Protein AF-A0A2W6NZ61-F1 (afdb_monomer)

pLDDT: mean 74.56, std 14.32, range [41.16, 94.12]

Foldseek 3Di:
DDDDDDDDPDPDPPDDDDPLVVLLVVQVVVQVVVLVVVLVQQDAQDCADPPGRHHDDPSLQSQQWHKDQDRDDPVHSSNHIDIDGLDPNRPPRDPPDWDDPVCCVQPVDDTPDDDDPVPD

Mean predicted aligned error: 13.84 Å

Sequence (120 aa):
MATPFFHVDVQQPAEMRFNRARVRRAFVTIGQRHMRDARRLVMRRARSAPGENPGYQTGRLARSIGYMVPRASKKRAGFMTRIAPNQRNGKGNRMISGDFYPAFLFFGVRGGAKRRRSHH

Radius of gyration: 23.85 Å; Cα contacts (8 Å, |Δi|>4): 135; chains: 1; bounding box: 41×52×77 Å

Organism: Escherichia coli (NCBI:txid562)

Solvent-accessible surface area (backbone atoms only — not comparable to full-atom values): 7622 Å² total; per-residue (Å²): 134,86,79,89,77,87,83,80,86,72,85,73,70,97,67,91,78,76,62,57,71,61,53,35,54,54,40,48,54,53,28,55,52,53,37,52,52,57,28,53,59,34,55,41,86,48,89,54,58,92,94,52,62,57,38,42,82,85,55,59,67,37,41,15,40,9,37,45,62,56,71,65,50,102,92,34,84,26,86,53,62,48,72,39,67,56,23,94,66,12,51,85,53,56,79,82,81,70,77,60,68,67,52,39,75,76,65,70,52,61,88,89,69,76,91,52,89,85,72,120

Structure (mmCIF, N/CA/C/O backbone):
data_AF-A0A2W6NZ61-F1
#
_entry.id   AF-A0A2W6NZ61-F1
#
loop_
_atom_site.group_PDB
_atom_site.id
_atom_site.type_symbol
_atom_site.label_atom_id
_atom_site.label_alt_id
_atom_site.label_comp_id
_atom_site.label_asym_id
_atom_site.label_entity_id
_atom_site.label_seq_id
_atom_site.pdbx_PDB_ins_code
_atom_site.Cartn_x
_atom_site.Cartn_y
_atom_site.Cartn_z
_atom_site.occupancy
_atom_site.B_iso_or_equiv
_atom_site.auth_seq_id
_atom_site.auth_comp_id
_atom_site.auth_asym_id
_atom_site.auth_atom_id
_atom_site.pdbx_PDB_model_num
ATOM 1 N N . MET A 1 1 ? -12.821 -39.875 49.229 1.00 58.25 1 MET A N 1
ATOM 2 C CA . MET A 1 1 ? -12.080 -38.596 49.275 1.00 58.25 1 MET A CA 1
ATOM 3 C C . MET A 1 1 ? -12.562 -37.746 48.111 1.00 58.25 1 MET A C 1
ATOM 5 O O . MET A 1 1 ? -12.442 -38.202 46.984 1.00 58.25 1 MET A O 1
ATOM 9 N N . ALA A 1 2 ? -13.200 -36.600 48.363 1.00 69.19 2 ALA A N 1
ATOM 10 C CA . ALA A 1 2 ? -13.687 -35.725 47.295 1.00 69.19 2 ALA A CA 1
ATOM 11 C C . ALA A 1 2 ? -12.520 -34.886 46.753 1.00 69.19 2 ALA A C 1
ATOM 13 O O . ALA A 1 2 ? -11.833 -34.214 47.519 1.00 69.19 2 ALA A O 1
ATOM 14 N N . THR A 1 3 ? -12.269 -34.961 45.449 1.00 73.31 3 THR A N 1
ATOM 15 C CA . THR A 1 3 ? -11.265 -34.137 44.766 1.00 73.31 3 THR A CA 1
ATOM 16 C C . THR A 1 3 ? -11.708 -32.671 44.773 1.00 73.31 3 THR A C 1
ATOM 18 O O . THR A 1 3 ? -12.823 -32.395 44.324 1.00 73.31 3 THR A O 1
ATOM 21 N N . PRO A 1 4 ? -10.880 -31.725 45.251 1.00 75.81 4 PRO A N 1
ATOM 22 C CA . PRO A 1 4 ? -11.233 -30.312 45.220 1.00 75.81 4 PRO A CA 1
ATOM 23 C C . PRO A 1 4 ? -11.315 -29.833 43.765 1.00 75.81 4 PRO A C 1
ATOM 25 O O . PRO A 1 4 ? -10.355 -29.953 43.004 1.00 75.81 4 PRO A O 1
ATOM 28 N N . PHE A 1 5 ? -12.476 -29.304 43.380 1.00 77.62 5 PHE A N 1
ATOM 29 C CA . PHE A 1 5 ? -12.735 -28.739 42.059 1.00 77.62 5 PHE A CA 1
ATOM 30 C C . PHE A 1 5 ? -12.855 -27.219 42.183 1.00 77.62 5 PHE A C 1
ATOM 32 O O . PHE A 1 5 ? -13.748 -26.716 42.862 1.00 77.62 5 PHE A O 1
ATOM 39 N N . PHE A 1 6 ? -11.948 -26.489 41.535 1.00 79.12 6 PHE A N 1
ATOM 40 C CA . PHE A 1 6 ? -12.032 -25.035 41.418 1.00 79.12 6 PHE A CA 1
ATOM 41 C C . PHE A 1 6 ? -12.819 -24.683 40.156 1.00 79.12 6 PHE A C 1
ATOM 43 O O . PHE A 1 6 ? -12.318 -24.832 39.042 1.00 79.12 6 PHE A O 1
ATOM 50 N N . HIS A 1 7 ? -14.052 -24.212 40.335 1.00 77.25 7 HIS A N 1
ATOM 51 C CA . HIS A 1 7 ? -14.821 -23.603 39.257 1.00 77.25 7 HIS A CA 1
ATOM 52 C C . HIS A 1 7 ? -14.454 -22.121 39.162 1.00 77.25 7 HIS A C 1
ATOM 54 O O . HIS A 1 7 ? -14.557 -21.393 40.147 1.00 77.25 7 HIS A O 1
ATOM 60 N N . VAL A 1 8 ? -13.991 -21.681 37.992 1.00 81.62 8 VAL A N 1
ATOM 61 C CA . VAL A 1 8 ? -13.740 -20.263 37.720 1.00 81.62 8 VAL A CA 1
ATOM 62 C C . VAL A 1 8 ? -14.831 -19.772 36.781 1.00 81.62 8 VAL A C 1
ATOM 64 O O . VAL A 1 8 ? -14.804 -20.066 35.585 1.00 81.62 8 VAL A O 1
ATOM 67 N N . ASP A 1 9 ? -15.769 -19.005 37.327 1.00 78.25 9 ASP A N 1
ATOM 68 C CA 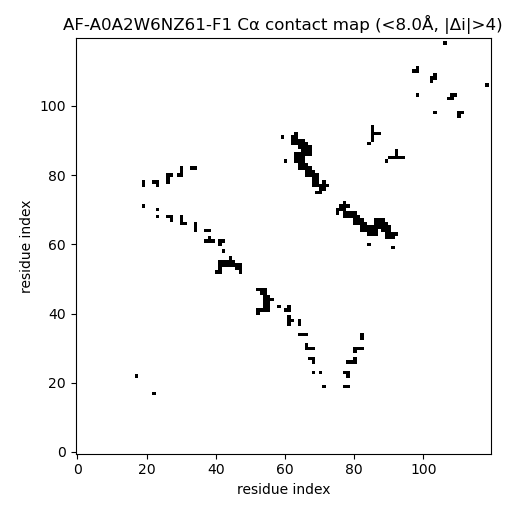. ASP A 1 9 ? -16.781 -18.297 36.552 1.00 78.25 9 ASP A CA 1
ATOM 69 C C . ASP A 1 9 ? -16.136 -17.117 35.824 1.00 78.25 9 ASP A C 1
ATOM 71 O O . ASP A 1 9 ? -15.969 -16.017 36.355 1.00 78.25 9 ASP A O 1
ATOM 75 N N . VAL A 1 10 ? -15.733 -17.343 34.576 1.00 78.12 10 VAL A N 1
ATOM 76 C CA . VAL A 1 10 ? -15.286 -16.256 33.708 1.00 78.12 10 VAL A CA 1
ATOM 77 C C . VAL A 1 10 ? -16.528 -15.543 33.184 1.00 78.12 10 VAL A C 1
ATOM 79 O O . VAL A 1 10 ? -17.217 -16.058 32.303 1.00 78.12 10 VAL A O 1
ATOM 82 N N . GLN A 1 11 ? -16.801 -14.338 33.690 1.00 74.31 11 GLN A N 1
ATOM 83 C CA . GLN A 1 11 ? -17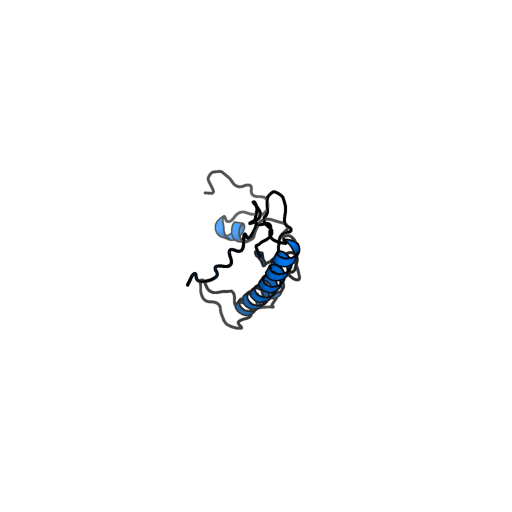.809 -13.456 33.099 1.00 74.31 11 GLN A CA 1
ATOM 84 C C . GLN A 1 11 ? -17.379 -13.090 31.675 1.00 74.31 11 GLN A C 1
ATOM 86 O O . GLN A 1 11 ? -16.555 -12.197 31.459 1.00 74.31 11 GLN A O 1
ATOM 91 N N . GLN A 1 12 ? -17.912 -13.810 30.687 1.00 73.12 12 GLN A N 1
ATOM 92 C CA . GLN A 1 12 ? -17.682 -13.480 29.290 1.00 73.12 12 GLN A CA 1
ATOM 93 C C . GLN A 1 12 ? -18.462 -12.207 28.952 1.00 73.12 12 GLN A C 1
ATOM 95 O O . GLN A 1 12 ? -19.680 -12.164 29.136 1.00 73.12 12 GLN A O 1
ATOM 100 N N . PRO A 1 13 ? -17.794 -11.152 28.459 1.00 77.06 13 PRO A N 1
ATOM 101 C CA . PRO A 1 13 ? -18.501 -9.970 28.005 1.00 77.06 13 PRO A CA 1
ATOM 102 C C . PRO A 1 13 ? -19.409 -10.340 26.828 1.00 77.06 13 PRO A C 1
ATOM 104 O O . PRO A 1 13 ? -18.989 -11.052 25.918 1.00 77.06 13 PRO A O 1
ATOM 107 N N . ALA A 1 14 ? -20.631 -9.800 26.820 1.00 77.12 14 ALA A N 1
ATOM 108 C CA . ALA A 1 14 ? -21.622 -10.049 25.768 1.00 77.12 14 ALA A CA 1
ATOM 109 C C . ALA A 1 14 ? -21.129 -9.664 24.357 1.00 77.12 14 ALA A C 1
ATOM 111 O O . ALA A 1 14 ? -21.621 -10.190 23.363 1.00 77.12 14 ALA A O 1
ATOM 112 N N . GLU A 1 15 ? -20.139 -8.766 24.259 1.00 78.25 15 GLU A N 1
ATOM 113 C CA . GLU A 1 15 ? -19.535 -8.359 22.993 1.00 78.25 15 GLU A CA 1
ATOM 114 C C . GLU A 1 15 ? -18.004 -8.337 23.045 1.00 78.25 15 GLU A C 1
ATOM 116 O O . GLU A 1 15 ? -17.380 -7.677 23.882 1.00 78.25 15 GLU A O 1
ATOM 121 N N . MET A 1 16 ? -17.378 -8.968 22.050 1.00 75.00 16 MET A N 1
ATOM 122 C CA . MET A 1 16 ? -15.937 -8.890 21.833 1.00 75.00 16 MET A CA 1
ATOM 123 C C . MET A 1 16 ? -15.583 -7.616 21.051 1.00 75.00 16 MET A C 1
ATOM 125 O O . MET A 1 16 ? -15.787 -7.519 19.838 1.00 75.00 16 MET A O 1
ATOM 129 N N . ARG A 1 17 ? -15.021 -6.609 21.732 1.00 78.00 17 ARG A N 1
ATOM 130 C CA . ARG A 1 17 ? -14.624 -5.335 21.103 1.00 78.00 17 ARG A CA 1
ATOM 131 C C . ARG A 1 17 ? -13.111 -5.253 20.930 1.00 78.00 17 ARG A C 1
ATOM 133 O O . ARG A 1 17 ? -12.363 -5.048 21.881 1.00 78.00 17 ARG A O 1
ATOM 140 N N . PHE A 1 18 ? -12.641 -5.329 19.687 1.00 79.81 18 PHE A N 1
ATOM 141 C CA . PHE A 1 18 ? -11.226 -5.108 19.387 1.00 79.81 18 PHE A CA 1
ATOM 142 C C . PHE A 1 18 ? -10.806 -3.657 19.640 1.00 79.81 18 PHE A C 1
ATOM 144 O O . PHE A 1 18 ? -11.475 -2.712 19.205 1.00 79.81 18 PHE A O 1
ATOM 151 N N . ASN A 1 19 ? -9.620 -3.465 20.225 1.00 86.94 19 ASN A N 1
ATOM 152 C CA . ASN A 1 19 ? -8.969 -2.159 20.243 1.00 86.94 19 ASN A CA 1
ATOM 153 C C . ASN A 1 19 ? -8.523 -1.789 18.818 1.00 86.94 19 ASN A C 1
ATOM 155 O O . ASN A 1 19 ? -7.427 -2.128 18.363 1.00 86.94 19 ASN A O 1
ATOM 159 N N . ARG A 1 20 ? -9.392 -1.068 18.104 1.00 83.56 20 ARG A N 1
ATOM 160 C CA . ARG A 1 20 ? -9.212 -0.727 16.685 1.00 83.56 20 ARG A CA 1
ATOM 161 C C . ARG A 1 20 ? -7.935 0.067 16.422 1.00 83.56 20 ARG A C 1
ATOM 163 O O . ARG A 1 20 ? -7.326 -0.100 15.370 1.00 83.56 20 ARG A O 1
ATOM 170 N N . ALA A 1 21 ? -7.502 0.903 17.367 1.00 84.19 21 ALA A N 1
ATOM 171 C CA . ALA A 1 21 ? -6.263 1.663 17.235 1.00 84.19 21 ALA A CA 1
ATOM 172 C C . ALA A 1 21 ? -5.033 0.743 17.264 1.00 84.19 21 ALA A C 1
ATOM 174 O O . ALA A 1 21 ? -4.144 0.895 16.424 1.00 84.19 21 ALA A O 1
ATOM 175 N N . ARG A 1 22 ? -5.006 -0.235 18.180 1.00 87.56 22 ARG A N 1
ATOM 176 C CA . ARG A 1 22 ? -3.942 -1.249 18.249 1.00 87.56 22 ARG A CA 1
ATOM 177 C C . ARG A 1 22 ? -3.926 -2.131 17.006 1.00 87.56 22 ARG A C 1
ATOM 179 O O . ARG A 1 22 ? -2.882 -2.252 16.373 1.00 87.56 22 ARG A O 1
ATOM 186 N N . VAL A 1 23 ? -5.081 -2.653 16.596 1.00 86.38 23 VAL A N 1
ATOM 187 C CA . VAL A 1 23 ? -5.183 -3.490 15.391 1.00 86.38 23 VAL A CA 1
ATOM 188 C C . VAL A 1 23 ? -4.729 -2.712 14.153 1.00 86.38 23 VAL A C 1
ATOM 190 O O . VAL A 1 23 ? -3.909 -3.195 13.377 1.00 86.38 23 VAL A O 1
ATOM 193 N N . ARG A 1 24 ? -5.148 -1.449 14.007 1.00 86.56 24 ARG A N 1
ATOM 194 C CA . ARG A 1 24 ? -4.709 -0.593 12.897 1.00 86.56 24 ARG A CA 1
ATOM 195 C C . ARG A 1 24 ? -3.186 -0.445 12.831 1.00 86.56 24 ARG A C 1
ATOM 197 O O . ARG A 1 24 ? -2.643 -0.412 11.730 1.00 86.56 24 ARG A O 1
ATOM 204 N N . ARG A 1 25 ? -2.487 -0.336 13.969 1.00 89.12 25 ARG A N 1
ATOM 205 C CA . ARG A 1 25 ? -1.012 -0.262 13.986 1.00 89.12 25 ARG A CA 1
ATOM 206 C C . ARG A 1 25 ? -0.390 -1.525 13.384 1.00 89.12 25 ARG A C 1
ATOM 208 O O . ARG A 1 25 ? 0.507 -1.396 12.560 1.00 89.12 25 ARG A O 1
ATOM 215 N N . ALA A 1 26 ? -0.922 -2.708 13.696 1.00 91.31 26 ALA A N 1
ATOM 216 C CA . ALA A 1 26 ? -0.470 -3.958 13.084 1.00 91.31 26 ALA A CA 1
ATOM 217 C C . ALA A 1 26 ? -0.686 -3.966 11.557 1.00 91.31 26 ALA A C 1
ATOM 219 O O . ALA A 1 26 ? 0.235 -4.272 10.801 1.00 91.31 26 ALA A O 1
ATOM 220 N N . PHE A 1 27 ? -1.857 -3.524 11.081 1.00 88.88 27 PHE A N 1
ATOM 221 C CA . PHE A 1 27 ? -2.137 -3.413 9.641 1.00 88.88 27 PHE A CA 1
ATOM 222 C C . PHE A 1 27 ? -1.236 -2.407 8.916 1.00 88.88 27 PHE A C 1
ATOM 224 O O . PHE A 1 27 ? -0.900 -2.612 7.748 1.00 88.88 27 PHE A O 1
ATOM 231 N N . VAL A 1 28 ? -0.809 -1.335 9.591 1.00 89.81 28 VAL A N 1
ATOM 232 C CA . VAL A 1 28 ? 0.181 -0.396 9.043 1.00 89.81 28 VAL A CA 1
ATOM 233 C C . VAL A 1 28 ? 1.512 -1.106 8.803 1.00 89.81 28 VAL A C 1
ATOM 235 O O . VAL A 1 28 ? 2.052 -0.994 7.704 1.00 89.81 28 VAL A O 1
ATOM 238 N N . THR A 1 29 ? 2.003 -1.883 9.768 1.00 92.56 29 THR A N 1
ATOM 239 C CA . THR A 1 29 ? 3.243 -2.663 9.624 1.00 92.56 29 THR A CA 1
ATOM 240 C C . THR A 1 29 ? 3.142 -3.686 8.490 1.00 92.56 29 THR A C 1
ATOM 242 O O . THR A 1 29 ? 4.025 -3.757 7.633 1.00 92.56 29 THR A O 1
ATOM 245 N N . ILE A 1 30 ? 2.027 -4.419 8.420 1.00 91.38 30 ILE A N 1
ATOM 246 C CA . ILE A 1 30 ? 1.731 -5.363 7.329 1.00 91.38 30 ILE A CA 1
ATOM 247 C C . ILE A 1 30 ? 1.736 -4.635 5.975 1.00 91.38 30 ILE A C 1
ATOM 249 O O . ILE A 1 30 ? 2.359 -5.084 5.014 1.00 91.38 30 ILE A O 1
ATOM 253 N N . GLY A 1 31 ? 1.113 -3.458 5.912 1.00 90.00 31 GLY A N 1
ATOM 254 C CA . GLY A 1 31 ? 1.096 -2.606 4.727 1.00 90.00 31 GLY A CA 1
ATOM 255 C C . GLY A 1 31 ? 2.469 -2.171 4.250 1.00 90.00 31 GLY A C 1
ATOM 256 O O . GLY A 1 31 ? 2.748 -2.213 3.054 1.00 90.00 31 GLY A O 1
ATOM 257 N N . GLN A 1 32 ? 3.337 -1.774 5.178 1.00 90.69 32 GLN A N 1
ATOM 258 C CA . GLN A 1 32 ? 4.711 -1.393 4.866 1.00 90.69 32 GLN A CA 1
ATOM 259 C C . GLN A 1 32 ? 5.505 -2.566 4.286 1.00 90.69 32 GLN A C 1
ATOM 261 O O . GLN A 1 32 ? 6.236 -2.376 3.310 1.00 90.69 32 GLN A O 1
ATOM 266 N N . ARG A 1 33 ? 5.336 -3.769 4.853 1.00 94.12 33 ARG A N 1
ATOM 267 C CA . ARG A 1 33 ? 5.995 -4.992 4.378 1.00 94.12 33 ARG A CA 1
ATOM 268 C C . ARG A 1 33 ? 5.555 -5.339 2.959 1.00 94.12 33 ARG A C 1
ATOM 270 O O . ARG A 1 33 ? 6.383 -5.348 2.056 1.00 94.12 33 ARG A O 1
ATOM 277 N N . HIS A 1 34 ? 4.256 -5.486 2.728 1.00 91.50 34 HIS A N 1
ATOM 278 C CA . HIS A 1 34 ? 3.760 -5.823 1.395 1.00 91.50 34 HIS A CA 1
ATOM 279 C C . HIS A 1 34 ? 3.998 -4.713 0.362 1.00 91.50 34 HIS A C 1
ATOM 281 O O . HIS A 1 34 ? 4.210 -5.009 -0.808 1.00 91.50 34 HIS A O 1
ATOM 287 N N . MET A 1 35 ? 4.016 -3.434 0.760 1.00 90.56 35 MET A N 1
ATOM 288 C CA . MET A 1 35 ? 4.438 -2.349 -0.136 1.00 90.56 35 MET A CA 1
ATOM 289 C C . MET A 1 35 ? 5.887 -2.555 -0.591 1.00 90.56 35 MET A C 1
ATOM 291 O O . MET A 1 35 ? 6.186 -2.373 -1.769 1.00 90.56 35 MET A O 1
ATOM 295 N N . ARG A 1 36 ? 6.796 -2.916 0.323 1.00 91.44 36 ARG A N 1
ATOM 296 C CA . ARG A 1 36 ? 8.198 -3.207 -0.008 1.00 91.44 36 ARG A CA 1
ATOM 297 C C . ARG A 1 36 ? 8.296 -4.380 -0.982 1.00 91.44 36 ARG A C 1
ATOM 299 O O . ARG A 1 36 ? 9.020 -4.271 -1.970 1.00 91.44 36 ARG A O 1
ATOM 306 N N . ASP A 1 37 ? 7.537 -5.441 -0.736 1.00 93.06 37 ASP A N 1
ATOM 307 C CA . ASP A 1 37 ? 7.529 -6.636 -1.582 1.00 93.06 37 ASP A CA 1
ATOM 308 C C . ASP A 1 37 ? 6.965 -6.326 -2.978 1.00 93.06 37 ASP A C 1
ATOM 310 O O . ASP A 1 37 ? 7.605 -6.619 -3.986 1.00 93.06 37 ASP A O 1
ATOM 314 N N . ALA A 1 38 ? 5.843 -5.604 -3.057 1.00 89.62 38 ALA A N 1
ATOM 315 C CA . ALA A 1 38 ? 5.259 -5.151 -4.319 1.00 89.62 38 ALA A CA 1
ATOM 316 C C . ALA A 1 38 ? 6.215 -4.252 -5.118 1.00 89.62 38 ALA A C 1
ATOM 318 O O . ALA A 1 38 ? 6.340 -4.388 -6.333 1.00 89.62 38 ALA A O 1
ATOM 319 N N . ARG A 1 39 ? 6.942 -3.350 -4.443 1.00 90.19 39 ARG A N 1
ATOM 320 C CA . ARG A 1 39 ? 7.985 -2.538 -5.086 1.00 90.19 39 ARG A CA 1
ATOM 321 C C . ARG A 1 39 ? 9.111 -3.399 -5.640 1.00 90.19 39 ARG A C 1
ATOM 323 O O . ARG A 1 39 ? 9.597 -3.108 -6.725 1.00 90.19 39 ARG A O 1
ATOM 330 N N . ARG A 1 40 ? 9.532 -4.435 -4.913 1.00 91.25 40 ARG A N 1
ATOM 331 C CA . ARG A 1 40 ? 10.588 -5.351 -5.359 1.00 91.25 40 ARG A CA 1
ATOM 332 C C . ARG A 1 40 ? 10.182 -6.096 -6.633 1.00 91.25 40 ARG A C 1
ATOM 334 O O . ARG A 1 40 ? 11.008 -6.197 -7.535 1.00 91.25 40 ARG A O 1
ATOM 341 N N . LEU A 1 41 ? 8.921 -6.523 -6.743 1.00 88.44 41 LEU A N 1
ATOM 342 C CA . LEU A 1 41 ? 8.402 -7.218 -7.930 1.00 88.44 41 LEU A CA 1
ATOM 343 C C . LEU A 1 41 ? 8.540 -6.394 -9.221 1.00 88.44 41 LEU A C 1
ATOM 345 O O . LEU A 1 41 ? 8.905 -6.938 -10.256 1.00 88.44 41 LEU A O 1
ATOM 349 N N . VAL A 1 42 ? 8.318 -5.078 -9.153 1.00 87.06 42 VAL A N 1
ATOM 350 C CA . VAL A 1 42 ? 8.419 -4.163 -10.311 1.00 87.06 42 VAL A CA 1
ATOM 351 C C . VAL A 1 42 ? 9.811 -3.533 -10.484 1.00 87.06 42 VAL A C 1
ATOM 353 O O . VAL A 1 42 ? 10.005 -2.644 -11.313 1.00 87.06 42 VAL A O 1
ATOM 356 N N . MET A 1 43 ? 10.789 -3.942 -9.668 1.00 87.44 43 MET A N 1
ATOM 357 C CA . MET A 1 43 ? 12.186 -3.492 -9.758 1.00 87.44 43 MET A CA 1
ATOM 358 C C . MET A 1 43 ? 13.110 -4.510 -10.446 1.00 87.44 43 MET A C 1
ATOM 360 O O . MET A 1 43 ? 14.318 -4.283 -10.519 1.00 87.44 43 MET A O 1
ATOM 364 N N . ARG A 1 44 ? 12.565 -5.602 -10.998 1.00 87.75 44 ARG A N 1
ATOM 365 C CA . ARG A 1 44 ? 13.333 -6.595 -11.763 1.00 87.75 44 ARG A CA 1
ATOM 366 C C . ARG A 1 44 ? 13.891 -5.966 -13.048 1.00 87.75 44 ARG A C 1
ATOM 368 O O . ARG A 1 44 ? 13.125 -5.510 -13.893 1.00 87.75 44 ARG A O 1
ATOM 375 N N . ARG A 1 45 ? 15.218 -5.964 -13.223 1.00 84.00 45 ARG A N 1
ATOM 376 C CA . ARG A 1 45 ? 15.908 -5.472 -14.435 1.00 84.00 45 ARG A CA 1
ATOM 377 C C . ARG A 1 45 ? 15.930 -6.542 -15.532 1.00 84.00 45 ARG A C 1
ATOM 379 O O . ARG A 1 45 ? 16.971 -7.111 -15.828 1.00 84.00 45 ARG A O 1
ATOM 386 N N . ALA A 1 46 ? 14.766 -6.840 -16.094 1.00 81.75 46 ALA A N 1
ATOM 387 C CA . ALA A 1 46 ? 14.616 -7.774 -17.206 1.00 81.75 46 ALA A CA 1
ATOM 388 C C . ALA A 1 46 ? 13.459 -7.332 -18.111 1.00 81.75 46 ALA A C 1
ATOM 390 O O . ALA A 1 46 ? 12.605 -6.549 -17.685 1.00 81.75 46 ALA A O 1
ATOM 391 N N . ARG A 1 47 ? 13.409 -7.856 -19.343 1.00 79.62 47 ARG A N 1
ATOM 392 C CA . ARG A 1 47 ? 12.209 -7.746 -20.185 1.00 79.62 47 ARG A CA 1
ATOM 393 C C . ARG A 1 47 ? 11.056 -8.479 -19.486 1.00 79.62 47 ARG A C 1
ATOM 395 O O . ARG A 1 47 ? 11.261 -9.550 -18.921 1.00 79.62 47 ARG A O 1
ATOM 402 N N . SER A 1 48 ? 9.874 -7.871 -19.453 1.00 82.94 48 SER A N 1
ATOM 403 C CA . SER A 1 48 ? 8.658 -8.502 -18.929 1.00 82.94 48 SER A CA 1
ATOM 404 C C . SER A 1 48 ? 7.990 -9.322 -20.025 1.00 82.94 48 SER A C 1
ATOM 406 O O . SER A 1 48 ? 7.802 -8.806 -21.128 1.00 82.94 48 SER A O 1
ATOM 408 N N . ALA A 1 49 ? 7.618 -10.562 -19.720 1.00 82.56 49 ALA A N 1
ATOM 409 C CA . ALA A 1 49 ? 6.777 -11.373 -20.589 1.00 82.56 49 ALA A CA 1
ATOM 410 C C . ALA A 1 49 ? 5.289 -10.977 -20.449 1.00 82.56 49 ALA A C 1
ATOM 412 O O . ALA A 1 49 ? 4.913 -10.306 -19.479 1.00 82.56 49 ALA A O 1
ATOM 413 N N . PRO A 1 50 ? 4.420 -11.368 -21.399 1.00 81.56 50 PRO A N 1
ATO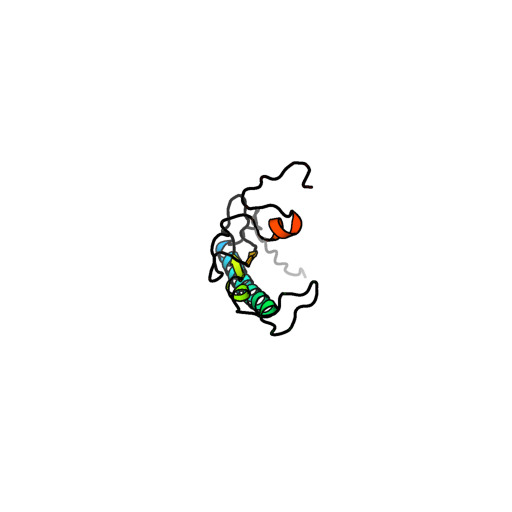M 414 C CA . PRO A 1 50 ? 2.979 -11.167 -21.270 1.00 81.56 50 PRO A CA 1
ATOM 415 C C . PRO A 1 50 ? 2.442 -11.756 -19.956 1.00 81.56 50 PRO A C 1
ATOM 417 O O . PRO A 1 50 ? 2.741 -12.895 -19.612 1.00 81.56 50 PRO A O 1
ATOM 420 N N . GLY A 1 51 ? 1.667 -10.967 -19.207 1.00 82.69 51 GLY A N 1
ATOM 421 C CA . GLY A 1 51 ? 1.095 -11.372 -17.915 1.00 82.69 51 GLY A CA 1
ATOM 422 C C . GLY A 1 51 ? 2.039 -11.256 -16.710 1.00 82.69 51 GLY A C 1
ATOM 423 O O . GLY A 1 51 ? 1.577 -11.342 -15.573 1.00 82.69 51 GLY A O 1
ATOM 424 N N . GLU A 1 52 ? 3.335 -11.004 -16.918 1.00 82.50 52 GLU A N 1
ATOM 425 C CA . GLU A 1 52 ? 4.266 -10.732 -15.823 1.00 82.50 52 GLU A CA 1
ATOM 426 C C . GLU A 1 52 ? 4.171 -9.286 -15.320 1.00 82.50 52 GLU A C 1
ATOM 428 O O . GLU A 1 52 ? 3.666 -8.374 -15.980 1.00 82.50 52 GLU A O 1
ATOM 433 N N . ASN A 1 53 ? 4.743 -9.054 -14.136 1.00 83.69 53 ASN A N 1
ATOM 434 C CA . ASN A 1 53 ? 4.954 -7.701 -13.646 1.00 83.69 53 ASN A CA 1
ATOM 435 C C . ASN A 1 53 ? 5.864 -6.908 -14.603 1.00 83.69 53 ASN A C 1
ATOM 437 O O . ASN A 1 53 ? 6.846 -7.459 -15.113 1.00 83.69 53 ASN A O 1
ATOM 441 N N . PRO A 1 54 ? 5.599 -5.602 -14.798 1.00 83.50 54 PRO A N 1
ATOM 442 C CA . PRO A 1 54 ? 6.440 -4.756 -15.630 1.00 83.50 54 PRO A CA 1
ATOM 443 C C . PRO A 1 54 ? 7.901 -4.780 -15.180 1.00 83.50 54 PRO A C 1
ATOM 445 O O . PRO A 1 54 ? 8.202 -4.662 -13.987 1.00 83.50 54 PRO A O 1
ATOM 448 N N . GLY A 1 55 ? 8.803 -4.883 -16.155 1.00 84.81 55 GLY A N 1
ATOM 449 C CA . GLY A 1 55 ? 10.234 -4.735 -15.929 1.00 84.81 55 GLY A CA 1
ATOM 450 C C . GLY A 1 55 ? 10.599 -3.325 -15.456 1.00 84.81 55 GLY A C 1
ATOM 451 O O . GLY A 1 55 ? 9.899 -2.340 -15.709 1.00 84.81 55 GLY A O 1
ATOM 452 N N . TYR A 1 56 ? 11.730 -3.214 -14.768 1.00 86.06 56 TYR A N 1
ATOM 453 C CA . TYR A 1 56 ? 12.252 -1.939 -14.300 1.00 86.06 56 TYR A CA 1
ATOM 454 C C . TYR A 1 56 ? 12.680 -1.045 -15.472 1.00 86.06 56 TYR A C 1
ATOM 456 O O . TYR A 1 56 ? 13.544 -1.421 -16.259 1.00 86.06 56 TYR A O 1
ATOM 464 N N . GLN A 1 57 ? 12.130 0.171 -15.528 1.00 82.69 57 GLN A N 1
ATOM 465 C CA . GLN A 1 57 ? 12.561 1.227 -16.454 1.00 82.69 57 GLN A CA 1
ATOM 466 C C . GLN A 1 57 ? 13.227 2.391 -15.704 1.00 82.69 57 GLN A C 1
ATOM 468 O O . GLN A 1 57 ? 14.444 2.523 -15.685 1.00 82.69 57 GLN A O 1
ATOM 473 N N . THR A 1 58 ? 12.427 3.230 -15.037 1.00 83.88 58 THR A N 1
ATOM 474 C CA . THR A 1 58 ? 12.892 4.460 -14.355 1.00 83.88 58 THR A CA 1
ATOM 475 C C . THR A 1 58 ? 12.684 4.439 -12.836 1.00 83.88 58 THR A C 1
ATOM 477 O O . THR A 1 58 ? 13.027 5.387 -12.134 1.00 83.88 58 THR A O 1
ATOM 480 N N . GLY A 1 59 ? 12.034 3.397 -12.307 1.00 82.62 59 GLY A N 1
ATOM 481 C CA . GLY A 1 59 ? 11.641 3.303 -10.896 1.00 82.62 59 GLY A CA 1
ATOM 482 C C . GLY A 1 59 ? 10.433 4.163 -10.496 1.00 82.62 59 GLY A C 1
ATOM 483 O O . GLY A 1 59 ? 9.994 4.089 -9.346 1.00 82.62 59 GLY A O 1
ATOM 484 N N . ARG A 1 60 ? 9.844 4.941 -11.420 1.00 81.62 60 ARG A N 1
ATOM 485 C CA . ARG A 1 60 ? 8.627 5.740 -11.163 1.00 81.62 60 ARG A CA 1
ATOM 486 C C . ARG A 1 60 ? 7.457 4.872 -10.696 1.00 81.62 60 ARG A C 1
ATOM 488 O O . ARG A 1 60 ? 6.801 5.224 -9.720 1.00 81.62 60 ARG A O 1
ATOM 495 N N . LEU A 1 61 ? 7.257 3.713 -11.328 1.00 83.25 61 LEU A N 1
ATOM 496 C CA . LEU A 1 61 ? 6.216 2.755 -10.950 1.00 83.25 61 LEU A CA 1
ATOM 497 C C . LEU A 1 61 ? 6.401 2.263 -9.509 1.00 83.25 61 LEU A C 1
ATOM 499 O O . LEU A 1 61 ? 5.498 2.421 -8.693 1.00 83.25 61 LEU A O 1
ATOM 503 N N . ALA A 1 62 ? 7.592 1.770 -9.159 1.00 85.50 62 ALA A N 1
ATOM 504 C CA . ALA A 1 62 ? 7.896 1.332 -7.796 1.00 85.50 62 ALA A CA 1
ATOM 505 C C . ALA A 1 62 ? 7.648 2.452 -6.768 1.00 85.50 62 ALA A C 1
ATOM 507 O O . ALA A 1 62 ? 7.012 2.243 -5.736 1.00 85.50 62 ALA A O 1
ATOM 508 N N . ARG A 1 63 ? 8.090 3.679 -7.064 1.00 85.00 63 ARG A N 1
ATOM 509 C CA . ARG A 1 63 ? 7.886 4.839 -6.181 1.00 85.00 63 ARG A CA 1
ATOM 510 C C . ARG A 1 63 ? 6.404 5.196 -6.009 1.00 85.00 63 ARG A C 1
ATOM 512 O O . ARG A 1 63 ? 6.025 5.585 -4.904 1.00 85.00 63 ARG A O 1
ATOM 519 N N . SER A 1 64 ? 5.585 5.002 -7.046 1.00 82.38 64 SER A N 1
ATOM 520 C CA . SER A 1 64 ? 4.139 5.270 -7.021 1.00 82.38 64 SER A CA 1
ATOM 521 C C . SER A 1 64 ? 3.340 4.278 -6.170 1.00 82.38 64 SER A C 1
ATOM 523 O O . SER A 1 64 ? 2.276 4.631 -5.664 1.00 82.38 64 SER A O 1
ATOM 525 N N . ILE A 1 65 ? 3.842 3.052 -5.974 1.00 85.75 65 ILE A N 1
ATOM 526 C CA . ILE A 1 65 ? 3.179 2.048 -5.135 1.00 85.75 65 ILE A CA 1
ATOM 527 C C . ILE A 1 65 ? 3.224 2.518 -3.683 1.00 85.75 65 ILE A C 1
ATOM 529 O O . ILE A 1 65 ? 4.299 2.722 -3.110 1.00 85.75 65 ILE A O 1
ATOM 533 N N . GLY A 1 66 ? 2.050 2.669 -3.082 1.00 88.12 66 GLY A N 1
ATOM 534 C CA . GLY A 1 66 ? 1.878 2.990 -1.672 1.00 88.12 66 GLY A CA 1
ATOM 535 C C . GLY A 1 66 ? 0.867 2.060 -1.012 1.00 88.12 66 GLY A C 1
ATOM 536 O O . GLY A 1 66 ? 0.226 1.240 -1.669 1.00 88.12 66 GLY A O 1
ATOM 537 N N . TYR A 1 67 ? 0.698 2.221 0.297 1.00 88.19 67 TYR A N 1
ATOM 538 C CA . TYR A 1 67 ? -0.323 1.515 1.066 1.00 88.19 67 TYR A CA 1
ATOM 539 C C . TYR A 1 67 ? -1.262 2.499 1.768 1.00 88.19 67 TYR A C 1
ATOM 541 O O . TYR A 1 67 ? -0.872 3.618 2.117 1.00 88.19 67 TYR A O 1
ATOM 549 N N . MET A 1 68 ? -2.496 2.066 2.004 1.00 85.56 68 MET A N 1
ATOM 550 C CA . MET A 1 68 ? -3.501 2.788 2.774 1.00 85.56 68 MET A CA 1
ATOM 551 C C . MET A 1 68 ? -4.183 1.837 3.753 1.00 85.56 68 MET A C 1
ATOM 553 O O . MET A 1 68 ? -4.699 0.791 3.363 1.00 85.56 68 MET A O 1
ATOM 557 N N . VAL A 1 69 ? -4.233 2.249 5.019 1.00 86.00 69 VAL A N 1
ATOM 558 C CA . VAL A 1 69 ? -5.023 1.584 6.059 1.00 86.00 69 VAL A CA 1
ATOM 559 C C . VAL A 1 69 ? -6.169 2.523 6.444 1.00 86.00 69 VAL A C 1
ATOM 561 O O . VAL A 1 69 ? -5.901 3.593 7.016 1.00 86.00 69 VAL A O 1
ATOM 564 N N . PRO A 1 70 ? -7.429 2.197 6.096 1.00 81.88 70 PRO A N 1
ATOM 565 C CA . PRO A 1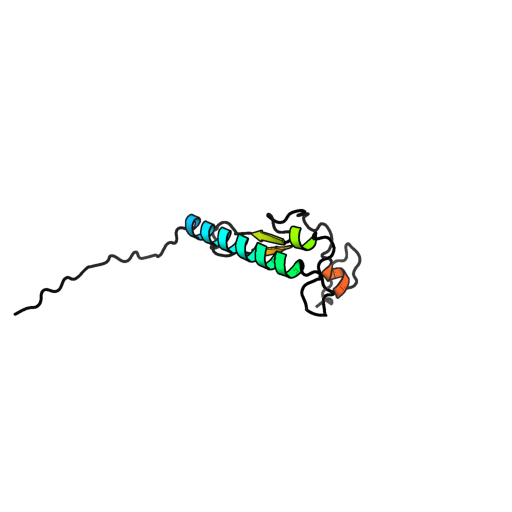 70 ? -8.565 3.058 6.379 1.00 81.88 70 PRO A CA 1
ATOM 566 C C . PRO A 1 70 ? -8.756 3.213 7.890 1.00 81.88 70 PRO A C 1
ATOM 568 O O . PRO A 1 70 ? -8.521 2.292 8.670 1.00 81.88 70 PRO A O 1
ATOM 571 N N . ARG A 1 71 ? -9.191 4.402 8.316 1.00 81.19 71 ARG A N 1
ATOM 572 C CA . ARG A 1 71 ? -9.667 4.591 9.690 1.00 81.19 71 ARG A CA 1
ATOM 573 C C . ARG A 1 71 ? -10.987 3.843 9.863 1.00 81.19 71 ARG A C 1
ATOM 575 O O . ARG A 1 71 ? -11.789 3.789 8.927 1.00 81.19 71 ARG A O 1
ATOM 582 N N . ALA A 1 72 ? -11.194 3.288 11.053 1.00 79.31 72 ALA A N 1
ATOM 583 C CA . ALA A 1 72 ? -12.461 2.667 11.391 1.00 79.31 72 ALA A CA 1
ATOM 584 C C . ALA A 1 72 ? -13.585 3.715 11.353 1.00 79.31 72 ALA A C 1
ATOM 586 O O . ALA A 1 72 ? -13.414 4.837 11.827 1.00 79.31 72 ALA A O 1
ATOM 587 N N . SER A 1 73 ? -14.725 3.346 10.783 1.00 77.69 73 SER A N 1
ATOM 588 C CA . SER A 1 73 ? -15.944 4.154 10.736 1.00 77.69 73 SER A CA 1
ATOM 589 C C . SER A 1 73 ? -17.165 3.240 10.843 1.00 77.69 73 SER A C 1
ATOM 591 O O . SER A 1 73 ? -17.017 2.019 10.820 1.00 77.69 73 SER A O 1
ATOM 593 N N . LYS A 1 74 ? -18.381 3.803 10.899 1.00 73.81 74 LYS A N 1
ATOM 594 C CA . LYS A 1 74 ? -19.627 3.008 10.883 1.00 73.81 74 LYS A CA 1
ATOM 595 C C . LYS A 1 74 ? -19.701 2.027 9.698 1.00 73.81 74 LYS A C 1
ATOM 597 O O . LYS A 1 74 ? -20.317 0.982 9.821 1.00 73.81 74 LYS A O 1
ATOM 602 N N . LYS A 1 75 ? -19.051 2.349 8.570 1.00 74.06 75 LYS A N 1
ATOM 603 C CA . LYS A 1 75 ? -19.065 1.551 7.328 1.00 74.06 75 LYS A CA 1
ATOM 604 C C . LYS A 1 75 ? -17.764 0.778 7.066 1.00 74.06 75 LYS A C 1
ATOM 606 O O . LYS A 1 75 ? -17.648 0.121 6.039 1.00 74.06 75 LYS A O 1
ATOM 611 N N . ARG A 1 76 ? -16.733 0.924 7.909 1.00 71.62 76 ARG A N 1
ATOM 612 C CA . ARG A 1 76 ? -15.400 0.343 7.669 1.00 71.62 76 ARG A CA 1
ATOM 613 C C . ARG A 1 76 ? -14.809 -0.169 8.973 1.00 71.62 76 ARG A C 1
ATOM 615 O O . ARG A 1 76 ? -14.525 0.624 9.865 1.00 71.62 76 ARG A O 1
ATOM 622 N N . ALA A 1 77 ? -14.530 -1.467 9.044 1.00 70.38 77 ALA A N 1
ATOM 623 C CA . ALA A 1 77 ? -13.930 -2.080 10.230 1.00 70.38 77 ALA A CA 1
ATOM 624 C C . ALA A 1 77 ? -12.504 -1.562 10.525 1.00 70.38 77 ALA A C 1
ATOM 626 O O . ALA A 1 77 ? -12.082 -1.526 11.676 1.00 70.38 77 ALA A O 1
ATOM 627 N N . GLY A 1 78 ? -11.774 -1.091 9.503 1.00 71.38 78 GLY A N 1
ATOM 628 C CA . GLY A 1 78 ? -10.402 -0.584 9.660 1.00 71.38 78 GLY A CA 1
ATOM 629 C C . GLY A 1 78 ? -9.335 -1.682 9.777 1.00 71.38 78 GLY A C 1
ATOM 630 O O . GLY A 1 78 ? -8.200 -1.389 10.144 1.00 71.38 78 GLY A O 1
ATOM 631 N N . PHE A 1 79 ? -9.696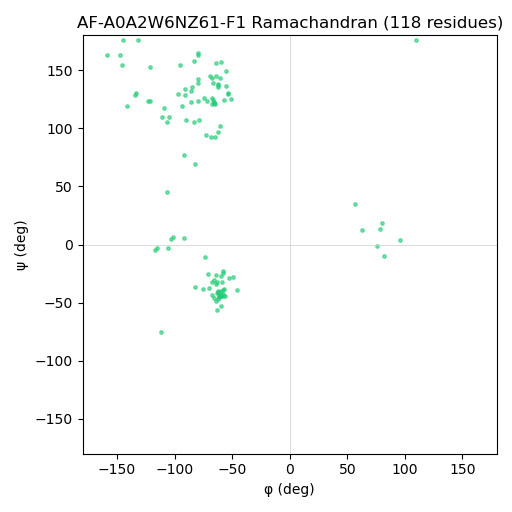 -2.926 9.452 1.00 82.25 79 PHE A N 1
ATOM 632 C CA . PHE A 1 79 ? -8.853 -4.126 9.529 1.00 82.25 79 PHE A CA 1
ATOM 633 C C . PHE A 1 79 ? -8.422 -4.607 8.141 1.00 82.25 79 PHE A C 1
ATOM 635 O O . PHE A 1 79 ? -8.548 -5.777 7.801 1.00 82.25 79 PHE A O 1
ATOM 642 N N . MET A 1 80 ? -7.995 -3.681 7.287 1.00 82.62 80 MET A N 1
ATOM 643 C CA . MET A 1 80 ? -7.538 -4.024 5.944 1.00 82.62 80 MET A CA 1
ATOM 644 C C . MET A 1 80 ? -6.414 -3.101 5.507 1.00 82.62 80 MET A C 1
ATOM 646 O O . MET A 1 80 ? -6.361 -1.937 5.914 1.00 82.62 80 MET A O 1
ATOM 650 N N . THR A 1 81 ? -5.577 -3.596 4.603 1.00 84.94 81 THR A N 1
ATOM 651 C CA . THR A 1 81 ? -4.557 -2.785 3.951 1.00 84.94 81 THR A CA 1
ATOM 652 C C . THR A 1 81 ? -4.738 -2.839 2.447 1.00 84.94 81 THR A C 1
ATOM 654 O O . THR A 1 81 ? -4.732 -3.906 1.847 1.00 84.94 81 THR A O 1
ATOM 657 N N . ARG A 1 82 ? -4.889 -1.667 1.830 1.00 84.12 82 ARG A N 1
ATOM 658 C CA . ARG A 1 82 ? -4.943 -1.517 0.376 1.00 84.12 82 ARG A CA 1
ATOM 659 C C . ARG A 1 82 ? -3.564 -1.137 -0.137 1.00 84.12 82 ARG A C 1
ATOM 661 O O . ARG A 1 82 ? -2.985 -0.171 0.354 1.00 84.12 82 ARG A O 1
ATOM 668 N N . ILE A 1 83 ? -3.074 -1.851 -1.143 1.00 83.94 83 ILE A N 1
ATOM 669 C CA . ILE A 1 83 ? -1.791 -1.585 -1.799 1.00 83.94 83 ILE A CA 1
ATOM 670 C C . ILE A 1 83 ? -2.078 -1.347 -3.266 1.00 83.94 83 ILE A C 1
ATOM 672 O O . ILE A 1 83 ? -2.716 -2.171 -3.910 1.00 83.94 83 ILE A O 1
ATOM 676 N N . ALA A 1 84 ? -1.661 -0.194 -3.776 1.00 80.38 84 ALA A N 1
ATOM 677 C CA . ALA A 1 84 ? -1.822 0.128 -5.185 1.00 80.38 84 ALA A CA 1
ATOM 678 C C . ALA A 1 84 ? -0.831 1.227 -5.602 1.00 80.38 84 ALA A C 1
ATOM 680 O O . ALA A 1 84 ? -0.316 1.957 -4.741 1.00 80.38 84 ALA A O 1
ATOM 681 N N . PRO A 1 85 ? -0.594 1.399 -6.911 1.00 77.25 85 PRO A N 1
ATOM 682 C CA . PRO A 1 85 ? -0.049 2.639 -7.451 1.00 77.25 85 PRO A CA 1
ATOM 683 C C . PRO A 1 85 ? -0.916 3.842 -7.041 1.00 77.25 85 PRO A C 1
ATOM 685 O O . PRO A 1 85 ? -2.129 3.709 -6.863 1.00 77.25 85 PRO A O 1
ATOM 688 N N . ASN A 1 86 ? -0.298 5.014 -6.880 1.00 72.69 86 ASN A N 1
ATOM 689 C CA . ASN A 1 86 ? -0.964 6.283 -6.551 1.00 72.69 86 ASN A CA 1
ATOM 690 C C . ASN A 1 86 ? -1.810 6.237 -5.261 1.00 72.69 86 ASN A C 1
ATOM 692 O O . ASN A 1 86 ? -2.870 6.851 -5.135 1.00 72.69 86 ASN A O 1
ATOM 696 N N . GLN A 1 87 ? -1.355 5.475 -4.265 1.00 72.38 87 GLN A N 1
ATOM 697 C CA . GLN A 1 87 ? -1.922 5.548 -2.919 1.00 72.38 87 GLN A CA 1
ATOM 698 C C . GLN A 1 87 ? -1.303 6.700 -2.132 1.00 72.38 87 GLN A C 1
ATOM 700 O O . GLN A 1 87 ? -0.184 7.119 -2.409 1.00 72.38 87 GLN A O 1
ATOM 705 N N . ARG A 1 88 ? -2.015 7.177 -1.103 1.00 63.91 88 ARG A N 1
ATOM 706 C CA . ARG A 1 88 ? -1.662 8.366 -0.299 1.00 63.91 88 ARG A CA 1
ATOM 707 C C . ARG A 1 88 ? -0.210 8.393 0.216 1.00 63.91 88 ARG A C 1
ATOM 709 O O . ARG A 1 88 ? 0.333 9.476 0.381 1.00 63.91 88 ARG A O 1
ATOM 716 N N . ASN A 1 89 ? 0.412 7.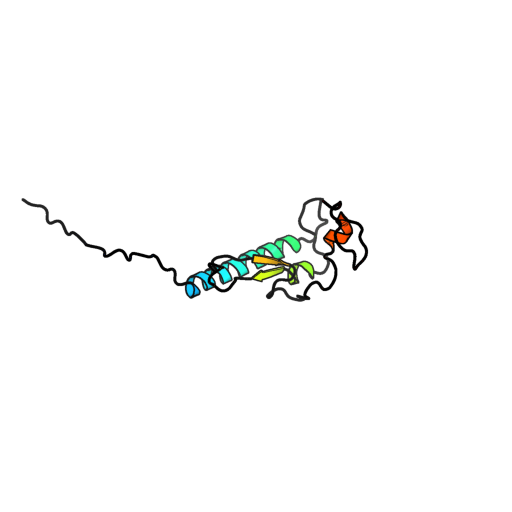230 0.427 1.00 62.31 89 ASN A N 1
ATOM 717 C CA . ASN A 1 89 ? 1.802 7.089 0.890 1.00 62.31 89 ASN A CA 1
ATOM 718 C C . ASN A 1 89 ? 2.814 6.708 -0.222 1.00 62.31 89 ASN A C 1
ATOM 720 O O . ASN A 1 89 ? 3.978 6.427 0.068 1.00 62.31 89 ASN A O 1
ATOM 724 N N . GLY A 1 90 ? 2.388 6.639 -1.486 1.00 59.69 90 GLY A N 1
ATOM 725 C CA . GLY A 1 90 ? 3.258 6.495 -2.658 1.00 59.69 90 GLY A CA 1
ATOM 726 C C . GLY A 1 90 ? 3.869 7.845 -3.051 1.00 59.69 90 GLY A C 1
ATOM 727 O O . GLY A 1 90 ? 3.215 8.881 -2.952 1.00 59.69 90 GLY A O 1
ATOM 728 N N . LYS A 1 91 ? 5.136 7.865 -3.482 1.00 55.88 91 LYS A N 1
ATOM 729 C CA . LYS A 1 91 ? 5.812 9.089 -3.951 1.00 55.88 91 LYS A CA 1
ATOM 730 C C . LYS A 1 91 ? 5.382 9.402 -5.390 1.00 55.88 91 LYS A C 1
ATOM 732 O O . LYS A 1 91 ? 5.309 8.499 -6.217 1.00 55.88 91 LYS A O 1
ATOM 737 N N . GLY A 1 92 ? 5.147 10.681 -5.696 1.00 53.78 92 GLY A N 1
ATOM 738 C CA . GLY A 1 92 ? 4.667 11.121 -7.016 1.00 53.78 92 GLY A CA 1
ATOM 739 C C . GLY A 1 92 ? 3.162 10.936 -7.219 1.00 53.78 92 GLY A C 1
ATOM 740 O O . GLY A 1 92 ? 2.698 10.927 -8.356 1.00 53.78 92 GLY A O 1
ATOM 741 N N . ASN A 1 93 ? 2.420 10.782 -6.118 1.00 50.69 93 ASN A N 1
ATOM 742 C CA . ASN A 1 93 ? 0.980 10.617 -6.117 1.00 50.69 93 ASN A CA 1
ATOM 743 C C . ASN A 1 93 ? 0.294 11.888 -6.638 1.00 50.69 93 ASN A C 1
ATOM 745 O O . ASN A 1 93 ? 0.031 12.823 -5.886 1.00 50.69 93 ASN A O 1
ATOM 749 N N . ARG A 1 94 ? 0.037 11.932 -7.941 1.00 53.44 94 ARG A N 1
ATOM 750 C CA . ARG A 1 94 ? -0.967 12.821 -8.510 1.00 53.44 94 ARG A CA 1
ATOM 751 C C . ARG A 1 94 ? -2.256 12.020 -8.535 1.00 53.44 94 ARG A C 1
ATOM 753 O O . ARG A 1 94 ? -2.246 10.858 -8.947 1.00 53.44 94 ARG A O 1
ATOM 760 N N . MET A 1 95 ? -3.356 12.627 -8.093 1.00 49.72 95 MET A N 1
ATOM 761 C CA . MET A 1 95 ? -4.668 12.112 -8.470 1.00 49.72 95 MET A CA 1
ATOM 762 C C . MET A 1 95 ? -4.620 11.975 -9.994 1.00 49.72 95 MET A C 1
ATOM 764 O O . MET A 1 95 ? -4.188 12.920 -10.654 1.00 49.72 95 MET A O 1
ATOM 768 N N . ILE A 1 96 ? -4.907 10.790 -10.539 1.00 52.69 96 ILE A N 1
ATOM 769 C CA . ILE A 1 96 ? -4.979 10.637 -11.995 1.00 52.69 96 ILE A CA 1
ATOM 770 C C . ILE A 1 96 ? -6.094 11.590 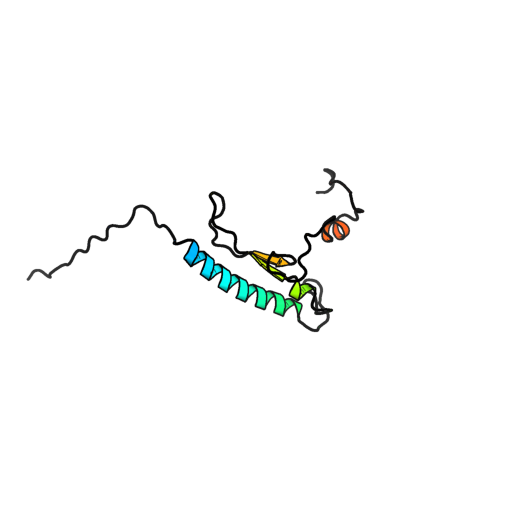-12.426 1.00 52.69 96 ILE A C 1
ATOM 772 O O . ILE A 1 96 ? -7.264 11.331 -12.162 1.00 52.69 96 ILE A O 1
ATOM 776 N N . SER A 1 97 ? -5.709 12.749 -12.951 1.00 46.44 97 SER A N 1
ATOM 777 C CA . SER A 1 97 ? -6.616 13.751 -13.484 1.00 46.44 97 SER A CA 1
ATOM 778 C C . SER A 1 97 ? -6.738 13.482 -14.975 1.00 46.44 97 SER A C 1
ATOM 780 O O . SER A 1 97 ? -5.729 13.515 -15.682 1.00 46.44 97 SER A O 1
ATOM 782 N N . GLY A 1 98 ? -7.953 13.198 -15.428 1.00 53.19 98 GLY A N 1
ATOM 783 C CA . GLY A 1 98 ? -8.229 12.711 -16.778 1.00 53.19 98 GLY A CA 1
ATOM 784 C C . GLY A 1 98 ? -8.665 11.247 -16.780 1.00 53.19 98 GLY A C 1
ATOM 785 O O . GLY A 1 98 ? -8.710 10.594 -15.735 1.00 53.19 98 GLY A O 1
ATOM 786 N N . ASP A 1 99 ? -9.017 10.743 -17.959 1.00 48.94 99 ASP A N 1
ATOM 787 C CA . ASP A 1 99 ? -9.548 9.390 -18.098 1.00 48.94 99 ASP A CA 1
ATOM 788 C C . ASP A 1 99 ? -8.465 8.336 -17.776 1.00 48.94 99 ASP A C 1
ATOM 790 O O . ASP A 1 99 ? -7.267 8.508 -18.019 1.00 48.94 99 ASP A O 1
ATOM 794 N N . PHE A 1 100 ? -8.873 7.241 -17.137 1.00 49.56 100 PHE A N 1
ATOM 795 C CA . PHE A 1 100 ? -7.981 6.175 -16.680 1.00 49.56 100 PHE A CA 1
ATOM 796 C C . PHE A 1 100 ? -7.339 5.478 -17.894 1.00 49.56 100 PHE A C 1
ATOM 798 O O . PHE A 1 100 ? -8.059 4.948 -18.727 1.00 49.56 100 PHE A O 1
ATOM 805 N N . TYR A 1 101 ? -6.002 5.456 -18.000 1.00 51.84 101 TYR A N 1
ATOM 806 C CA . TYR A 1 101 ? -5.249 4.947 -19.169 1.00 51.84 101 TYR A CA 1
ATOM 807 C C . TYR A 1 101 ? -5.726 3.582 -19.731 1.00 51.84 101 TYR A C 1
ATOM 809 O O . TYR A 1 101 ? -5.836 3.448 -20.950 1.00 51.84 101 TYR A O 1
ATOM 817 N N . PRO A 1 102 ? -6.116 2.593 -18.901 1.00 59.84 102 PRO A N 1
ATOM 818 C CA . PRO A 1 102 ? -6.726 1.356 -19.393 1.00 59.84 102 PRO A CA 1
ATOM 819 C C . PRO A 1 102 ? -8.032 1.540 -20.177 1.00 59.84 102 PRO A C 1
ATOM 821 O O . PRO A 1 102 ? -8.309 0.734 -21.054 1.00 59.84 102 PRO A O 1
ATOM 824 N N . ALA A 1 103 ? -8.812 2.595 -19.926 1.00 51.78 103 ALA A N 1
ATOM 825 C CA . ALA A 1 103 ? -10.018 2.902 -20.692 1.00 51.78 103 ALA A CA 1
ATOM 826 C C . ALA A 1 103 ? -9.700 3.308 -22.141 1.00 51.78 103 ALA A C 1
ATOM 828 O O . ALA A 1 103 ? -10.453 2.969 -23.048 1.00 51.78 103 ALA A O 1
ATOM 829 N N . PHE A 1 104 ? -8.563 3.964 -22.382 1.00 51.25 104 PHE A N 1
ATOM 830 C CA . PHE A 1 104 ? -8.107 4.281 -23.738 1.00 51.25 104 PHE A CA 1
ATOM 831 C C . PHE A 1 104 ? -7.656 3.033 -24.498 1.00 51.25 104 PHE A C 1
ATOM 833 O O . PHE A 1 104 ? -7.917 2.921 -25.690 1.00 51.25 104 PHE A O 1
ATOM 840 N N . LEU A 1 105 ? -7.004 2.091 -23.809 1.00 52.50 105 LEU A N 1
ATOM 841 C CA . LEU A 1 105 ? -6.532 0.844 -24.415 1.00 52.50 105 LEU A CA 1
ATOM 842 C C . LEU A 1 105 ? -7.667 -0.157 -24.671 1.00 52.50 105 LEU A C 1
ATOM 844 O O . LEU A 1 105 ? -7.651 -0.820 -25.700 1.00 52.50 105 LEU A O 1
ATOM 848 N N . PHE A 1 106 ? -8.651 -0.258 -23.768 1.00 47.47 106 PHE A N 1
ATOM 849 C CA . PHE A 1 106 ? -9.795 -1.165 -23.938 1.00 47.47 106 PHE A CA 1
ATOM 850 C C . PHE A 1 106 ? -10.900 -0.594 -24.833 1.00 47.47 106 PHE A C 1
ATOM 852 O O . PHE A 1 106 ? -11.521 -1.346 -25.574 1.00 47.47 106 PHE A O 1
ATOM 859 N N . PHE A 1 107 ? -11.169 0.715 -24.766 1.00 51.69 107 PHE A N 1
ATOM 860 C CA . PHE A 1 107 ? -12.324 1.319 -25.442 1.00 51.69 107 PHE A CA 1
ATOM 861 C C . PHE A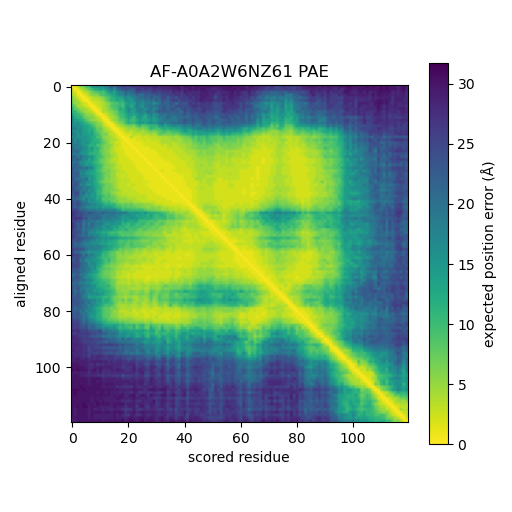 1 107 ? -11.951 2.312 -26.557 1.00 51.69 107 PHE A C 1
ATOM 863 O O . PHE A 1 107 ? -12.847 2.847 -27.204 1.00 51.69 107 PHE A O 1
ATOM 870 N N . GLY A 1 108 ? -10.663 2.596 -26.791 1.00 49.38 108 GLY A N 1
ATOM 871 C CA . GLY A 1 108 ? -10.205 3.480 -27.876 1.00 49.38 108 GLY A CA 1
ATOM 872 C C . GLY A 1 108 ? -10.679 4.938 -27.780 1.00 49.38 108 GLY A C 1
ATOM 873 O O . GLY A 1 108 ? -10.583 5.688 -28.750 1.00 49.38 108 GLY A O 1
ATOM 874 N N . VAL A 1 109 ? -11.235 5.363 -26.643 1.00 49.78 109 VAL A N 1
ATOM 875 C CA . VAL A 1 109 ? -11.969 6.634 -26.558 1.00 49.78 109 VAL A CA 1
ATOM 876 C C . VAL A 1 109 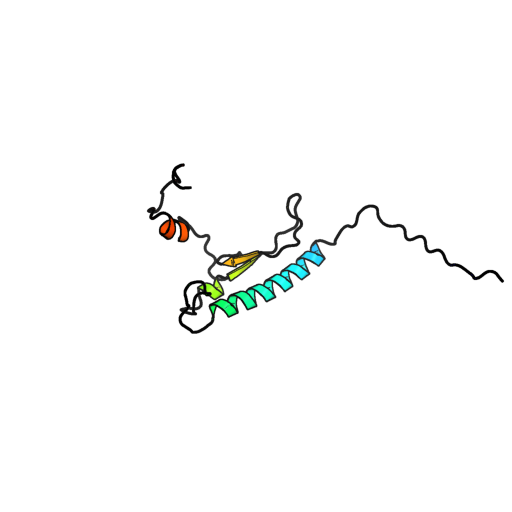? -11.071 7.800 -26.176 1.00 49.78 109 VAL A C 1
ATOM 878 O O . VAL A 1 109 ? -10.385 7.729 -25.170 1.00 49.78 109 VAL A O 1
ATOM 881 N N . ARG A 1 110 ? -11.121 8.895 -26.949 1.00 50.28 110 ARG A N 1
ATOM 882 C CA . ARG A 1 110 ? -10.465 10.184 -26.646 1.00 50.28 110 ARG A CA 1
ATOM 883 C C . ARG A 1 110 ? -10.963 10.790 -25.325 1.00 50.28 110 ARG A C 1
ATOM 885 O O . ARG A 1 110 ? -12.080 10.516 -24.890 1.00 50.28 110 ARG A O 1
ATOM 892 N N . GLY A 1 111 ? -10.136 11.657 -24.732 1.00 41.16 111 GLY A N 1
ATOM 893 C CA . GLY A 1 111 ? -10.441 12.325 -23.465 1.00 41.16 111 GLY A CA 1
ATOM 894 C C . GLY A 1 111 ? -11.789 13.052 -23.497 1.00 41.16 111 GLY A C 1
ATOM 895 O O . GLY A 1 111 ? -12.043 13.817 -24.426 1.00 41.16 111 GLY A O 1
ATOM 896 N N . GLY A 1 112 ? -12.645 12.806 -22.500 1.00 55.59 112 GLY A N 1
ATOM 897 C CA . GLY A 1 112 ? -13.989 13.397 -22.381 1.00 55.59 112 GLY A CA 1
ATOM 898 C C . GLY A 1 112 ? -15.138 12.534 -22.917 1.00 55.59 112 GLY A C 1
ATOM 899 O O . GLY A 1 112 ? -16.297 12.961 -22.906 1.00 55.59 112 GLY A O 1
ATOM 900 N N . ALA A 1 113 ? -14.860 11.313 -23.373 1.00 55.56 113 ALA A N 1
ATOM 901 C CA . ALA A 1 113 ? -15.899 10.420 -23.857 1.00 55.56 113 ALA A CA 1
ATOM 902 C C . ALA A 1 113 ? -16.730 9.815 -22.713 1.00 55.56 113 ALA A C 1
ATOM 904 O O . ALA A 1 113 ? -16.217 9.183 -21.790 1.00 55.56 113 ALA A O 1
ATOM 905 N N . LYS A 1 114 ? -18.053 9.971 -22.793 1.00 56.31 114 LYS A N 1
ATOM 906 C CA . LYS A 1 114 ? -18.996 9.404 -21.820 1.00 56.31 114 LYS A CA 1
ATOM 907 C C . LYS A 1 114 ? -19.342 7.960 -22.191 1.00 56.31 114 LYS A C 1
ATOM 909 O O . LYS A 1 114 ? -19.642 7.673 -23.351 1.00 56.31 114 LYS A O 1
ATOM 914 N N . ARG A 1 115 ? -19.349 7.059 -21.201 1.00 56.06 115 ARG A N 1
ATOM 915 C CA . ARG A 1 115 ? -19.736 5.648 -21.374 1.00 56.06 115 ARG A CA 1
ATOM 916 C C . ARG A 1 115 ? -21.157 5.547 -21.944 1.00 56.06 115 ARG A C 1
ATOM 918 O O . ARG A 1 115 ? -22.096 6.071 -21.347 1.00 56.06 115 ARG A O 1
ATOM 925 N N . ARG A 1 116 ? -21.318 4.846 -23.069 1.00 61.41 116 ARG A N 1
ATOM 926 C CA . ARG A 1 116 ? -22.627 4.493 -23.644 1.00 61.41 116 ARG A CA 1
ATOM 927 C C . ARG A 1 116 ? -23.034 3.093 -23.184 1.00 61.41 116 ARG A C 1
ATOM 929 O O . ARG A 1 116 ? -22.173 2.278 -22.868 1.00 61.41 116 ARG A O 1
ATOM 936 N N . ARG A 1 117 ? -24.342 2.807 -23.145 1.00 61.84 117 ARG A N 1
ATOM 937 C CA . ARG A 1 117 ? -24.880 1.497 -22.716 1.00 61.84 117 ARG A CA 1
ATOM 938 C C . ARG A 1 117 ? -24.353 0.319 -23.544 1.00 61.84 117 ARG A C 1
ATOM 940 O O . ARG A 1 117 ? -24.282 -0.777 -23.023 1.00 61.84 117 ARG A O 1
ATOM 947 N N . SER A 1 118 ? -23.932 0.554 -24.785 1.00 59.34 118 SER A N 1
ATOM 948 C CA . SER A 1 118 ? -23.326 -0.459 -25.656 1.00 59.34 118 SER A CA 1
ATOM 949 C C . SER A 1 118 ? -21.894 -0.853 -25.270 1.00 59.34 118 SER A C 1
ATOM 951 O O . SER A 1 118 ? -21.367 -1.812 -25.819 1.00 59.34 118 SER A O 1
ATOM 953 N N . HIS A 1 119 ? -21.248 -0.121 -24.357 1.00 51.59 119 HIS A N 1
ATOM 954 C CA . HIS A 1 119 ? -19.901 -0.424 -23.873 1.00 51.59 119 HIS A CA 1
ATOM 955 C C . HIS A 1 119 ? -20.044 -1.310 -22.624 1.00 51.59 119 HIS A C 1
ATOM 957 O O . HIS A 1 119 ? -20.003 -0.817 -21.484 1.00 51.59 119 HIS A O 1
ATOM 963 N N . HIS A 1 120 ? -20.345 -2.588 -22.856 1.00 51.16 120 HIS A N 1
ATOM 964 C CA . HIS A 1 120 ? -20.431 -3.610 -21.814 1.00 51.16 120 HIS A CA 1
ATOM 965 C C . HIS A 1 120 ? -19.043 -4.052 -21.361 1.00 51.16 120 HIS A C 1
ATOM 967 O O . HIS A 1 120 ? -18.185 -4.290 -22.237 1.00 51.16 120 HIS A O 1
#

Secondary structure (DSSP, 8-state):
-PPP---------SS----HHHHHHHHHHHHHHHHHHHHHHTT--SPPPTTSPPPPSSSHHHHHEEEE-PPPBTTB-S---EEEET-TTSTT-----SS-HHHHHHH-PPTTPPPPTT--